Protein AF-C5CB05-F1 (afdb_monomer_lite)

Organism: Micrococcus luteus (strain ATCC 4698 / DSM 20030 / JCM 1464 / CCM 169 / CCUG 5858 / IAM 1056 / NBRC 3333 / NCIMB 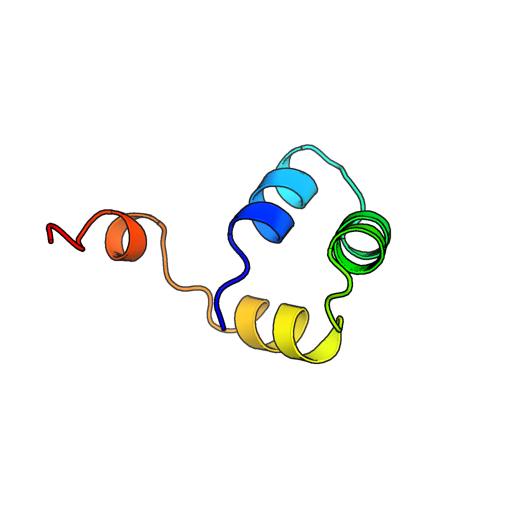9278 / NCTC 2665 / VKM Ac-2230) (NCBI:txid465515)

Sequence (48 aa):
MKYPLVRELAAVGIPVTVTCRVLKLTRQPYYRWLATPVTDAELELSPA

Secondary structure (DSSP, 8-state):
---HHHHHHHHTT--HHHHHHHTT--HHHHHHHHHSPPPTHHHHT---

Structure (mmCIF, N/CA/C/O backbone):
data_AF-C5CB05-F1
#
_entry.id   AF-C5CB05-F1
#
loop_
_atom_site.group_PDB
_atom_site.id
_atom_site.type_symbol
_atom_site.label_atom_id
_atom_site.label_alt_id
_atom_site.label_comp_id
_atom_site.label_asym_id
_atom_site.label_entity_id
_atom_site.label_seq_id
_atom_site.pdbx_PDB_ins_code
_atom_site.Cartn_x
_atom_site.Cartn_y
_atom_site.Cartn_z
_atom_site.occupancy
_atom_site.B_iso_or_equiv
_atom_site.auth_seq_id
_atom_site.auth_comp_id
_atom_site.auth_asym_id
_atom_site.auth_atom_id
_atom_site.pdbx_PDB_model_num
ATOM 1 N N . MET A 1 1 ? -3.655 -1.393 10.864 1.00 67.12 1 MET A N 1
ATOM 2 C CA . MET A 1 1 ? -2.731 -0.561 10.055 1.00 67.12 1 MET A CA 1
ATOM 3 C C . MET A 1 1 ? -3.363 -0.335 8.689 1.00 67.12 1 MET A C 1
ATOM 5 O O . MET A 1 1 ? -3.951 -1.278 8.176 1.00 67.12 1 MET A O 1
ATOM 9 N N . LYS A 1 2 ? -3.293 0.885 8.142 1.00 76.88 2 LYS A N 1
ATOM 10 C CA . LYS A 1 2 ? -3.805 1.250 6.806 1.00 76.88 2 LYS A CA 1
ATOM 11 C C . LYS A 1 2 ? -2.615 1.522 5.872 1.00 76.88 2 LYS A C 1
ATOM 13 O O . LYS A 1 2 ? -1.610 2.056 6.336 1.00 76.88 2 LYS A O 1
ATOM 18 N N . TYR A 1 3 ? -2.725 1.171 4.588 1.00 86.81 3 TYR A N 1
ATOM 19 C CA . TYR A 1 3 ? -1.649 1.333 3.593 1.00 86.81 3 TYR A CA 1
ATOM 20 C C . TYR A 1 3 ? -2.088 2.101 2.324 1.00 86.81 3 TYR A C 1
ATOM 22 O O . TYR A 1 3 ? -1.850 1.611 1.217 1.00 86.81 3 TYR A O 1
ATOM 30 N N . PRO A 1 4 ? -2.717 3.290 2.449 1.00 84.81 4 PRO A N 1
ATOM 31 C CA . PRO A 1 4 ? -3.285 4.024 1.310 1.00 84.81 4 PRO A CA 1
ATOM 32 C C . PRO A 1 4 ? -2.218 4.385 0.269 1.00 84.81 4 PRO A C 1
ATOM 34 O O . PRO A 1 4 ? -2.338 3.997 -0.889 1.00 84.81 4 PRO A O 1
ATOM 37 N N . LEU A 1 5 ? -1.089 4.941 0.716 1.00 88.00 5 LEU A N 1
ATOM 38 C CA . LEU A 1 5 ? 0.038 5.303 -0.145 1.00 88.00 5 LEU A CA 1
ATOM 39 C C . LEU A 1 5 ? 0.611 4.107 -0.927 1.00 88.00 5 LEU A C 1
ATOM 41 O O . LEU A 1 5 ? 0.937 4.218 -2.102 1.00 88.00 5 LEU A O 1
ATOM 45 N N . VAL A 1 6 ? 0.722 2.931 -0.299 1.00 89.56 6 VAL A N 1
ATOM 46 C CA . VAL A 1 6 ? 1.235 1.729 -0.984 1.00 89.56 6 VAL A CA 1
ATOM 47 C C . VAL A 1 6 ? 0.256 1.263 -2.068 1.00 89.56 6 VAL A C 1
ATOM 49 O O . VAL A 1 6 ? 0.682 0.751 -3.100 1.00 89.56 6 VAL A O 1
ATOM 52 N N . ARG A 1 7 ? -1.052 1.445 -1.851 1.00 86.69 7 ARG A N 1
ATOM 53 C CA . ARG A 1 7 ? -2.101 1.102 -2.819 1.00 86.69 7 ARG A CA 1
ATOM 54 C C . ARG A 1 7 ? -2.149 2.092 -3.986 1.00 86.69 7 ARG A C 1
ATOM 56 O O . ARG A 1 7 ? -2.242 1.654 -5.125 1.00 86.69 7 ARG A O 1
ATOM 63 N N . GLU A 1 8 ? -2.034 3.389 -3.719 1.00 89.12 8 GLU A N 1
ATOM 64 C CA . GLU A 1 8 ? -1.985 4.436 -4.751 1.00 89.12 8 GLU A CA 1
ATOM 65 C C . GLU A 1 8 ? -0.771 4.270 -5.669 1.00 89.12 8 GLU A C 1
ATOM 67 O O . GLU A 1 8 ? -0.902 4.281 -6.891 1.00 89.12 8 GLU A O 1
ATOM 72 N N . LEU A 1 9 ? 0.406 4.022 -5.090 1.00 91.50 9 LEU A N 1
ATOM 73 C CA . LEU A 1 9 ? 1.630 3.800 -5.859 1.00 91.50 9 LEU A CA 1
ATOM 74 C C . LEU A 1 9 ? 1.542 2.510 -6.693 1.00 91.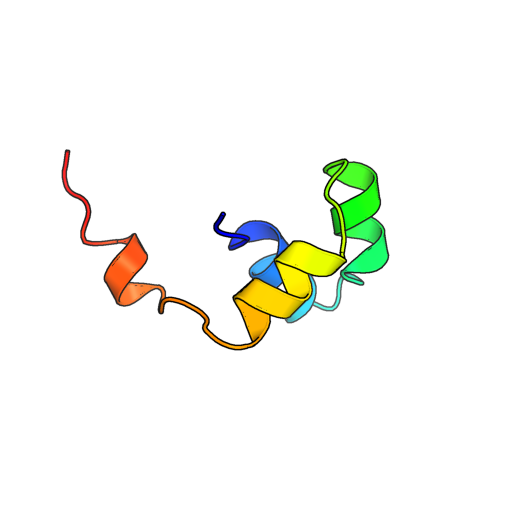50 9 LEU A C 1
ATOM 76 O O . LEU A 1 9 ? 1.964 2.490 -7.848 1.00 91.50 9 LEU A O 1
ATOM 80 N N . ALA A 1 10 ? 0.923 1.456 -6.156 1.00 90.56 10 ALA A N 1
ATOM 81 C CA . ALA A 1 10 ? 0.644 0.241 -6.920 1.00 90.56 10 ALA A CA 1
ATOM 82 C C . ALA A 1 10 ? -0.331 0.479 -8.087 1.00 90.56 10 ALA A C 1
ATOM 84 O O . ALA A 1 10 ? -0.141 -0.103 -9.154 1.00 90.56 10 ALA A O 1
ATOM 85 N N . ALA A 1 11 ? -1.329 1.354 -7.921 1.00 90.44 11 ALA A N 1
ATOM 86 C CA . ALA A 1 11 ? -2.284 1.698 -8.977 1.00 90.44 11 ALA A CA 1
ATOM 87 C C . ALA A 1 11 ? -1.625 2.419 -10.166 1.00 90.44 11 ALA A C 1
ATOM 89 O O . ALA A 1 11 ? -2.045 2.227 -11.304 1.00 90.44 11 ALA A O 1
ATOM 90 N N . VAL A 1 12 ? -0.556 3.186 -9.925 1.00 94.62 12 VAL A N 1
ATOM 91 C CA . VAL A 1 12 ? 0.253 3.829 -10.980 1.00 94.62 12 VAL A CA 1
ATOM 92 C C . VAL A 1 12 ? 1.411 2.951 -11.482 1.00 94.62 12 VAL A C 1
ATOM 94 O O . VAL A 1 12 ? 2.274 3.422 -12.220 1.00 94.62 12 VAL A O 1
ATOM 97 N N . GLY A 1 13 ? 1.444 1.667 -11.104 1.00 93.00 13 GLY A N 1
ATOM 98 C CA . GLY A 1 13 ? 2.406 0.686 -11.615 1.00 93.00 13 GLY A CA 1
ATOM 99 C C . GLY A 1 13 ? 3.717 0.579 -10.832 1.00 93.00 13 GLY A C 1
ATOM 100 O O . GLY A 1 13 ? 4.632 -0.122 -11.268 1.00 93.00 13 GLY A O 1
ATOM 101 N N . ILE A 1 14 ? 3.837 1.226 -9.669 1.00 93.38 14 ILE A N 1
ATOM 102 C CA . ILE A 1 14 ? 5.023 1.083 -8.816 1.00 93.38 14 ILE A CA 1
ATOM 103 C C . ILE A 1 14 ? 4.935 -0.244 -8.050 1.00 93.38 14 ILE A C 1
ATOM 105 O O . ILE A 1 14 ? 3.953 -0.489 -7.344 1.00 93.38 14 ILE A O 1
ATOM 109 N N . PRO A 1 15 ? 5.964 -1.110 -8.112 1.00 92.44 15 PRO A N 1
ATOM 110 C CA . PRO A 1 15 ? 5.935 -2.371 -7.390 1.00 92.44 15 PRO A CA 1
ATOM 111 C C . PRO A 1 15 ? 5.828 -2.163 -5.876 1.00 92.44 15 PRO A C 1
ATOM 113 O O . PRO A 1 15 ? 6.681 -1.516 -5.263 1.00 92.44 15 PRO A O 1
ATOM 116 N N . VAL A 1 16 ? 4.849 -2.828 -5.254 1.00 89.62 16 VAL A N 1
ATOM 117 C CA . VAL A 1 16 ? 4.630 -2.839 -3.793 1.00 89.62 16 VAL A CA 1
ATOM 118 C C . VAL A 1 16 ? 5.920 -3.150 -3.025 1.00 89.62 16 VAL A C 1
ATOM 120 O O . VAL A 1 16 ? 6.174 -2.613 -1.947 1.00 89.62 16 VAL A O 1
ATOM 123 N N . THR A 1 17 ? 6.775 -4.008 -3.583 1.00 92.81 17 THR A N 1
ATOM 124 C CA . THR A 1 17 ? 8.058 -4.406 -2.993 1.00 92.81 17 THR A CA 1
ATOM 125 C C . THR A 1 17 ? 9.045 -3.250 -2.851 1.00 92.81 17 THR A C 1
ATOM 127 O O . THR A 1 17 ? 9.781 -3.222 -1.861 1.00 92.81 17 THR A O 1
ATOM 130 N N . VAL A 1 18 ? 9.047 -2.308 -3.797 1.00 93.12 18 VAL A N 1
ATOM 131 C CA . VAL A 1 18 ? 9.884 -1.103 -3.775 1.00 93.12 18 VAL A CA 1
ATOM 132 C C . VAL A 1 18 ? 9.357 -0.149 -2.712 1.00 93.12 18 VAL A C 1
ATOM 134 O O . VAL A 1 18 ? 10.104 0.243 -1.816 1.00 93.12 18 VAL A O 1
ATOM 137 N N . THR A 1 19 ? 8.056 0.135 -2.723 1.00 92.44 19 THR A N 1
ATOM 138 C CA . THR A 1 19 ? 7.413 1.007 -1.730 1.00 92.44 19 THR A CA 1
ATOM 139 C C . THR A 1 19 ? 7.533 0.480 -0.307 1.00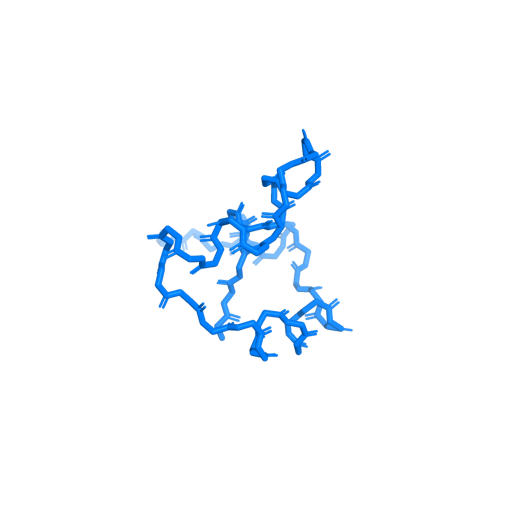 92.44 19 THR A C 1
ATOM 141 O O . THR A 1 19 ? 7.911 1.232 0.586 1.00 92.44 19 THR A O 1
ATOM 144 N N . CYS A 1 20 ? 7.305 -0.816 -0.071 1.00 92.06 20 CYS A N 1
ATOM 145 C CA . CYS A 1 20 ? 7.475 -1.405 1.257 1.00 92.06 20 CYS A CA 1
ATOM 146 C C . CYS A 1 20 ? 8.929 -1.313 1.742 1.00 92.06 20 CYS A C 1
ATOM 148 O O . CYS A 1 20 ? 9.156 -1.114 2.931 1.00 92.06 20 CYS A O 1
ATOM 150 N N . ARG A 1 21 ? 9.918 -1.418 0.844 1.00 92.25 21 ARG A N 1
ATOM 151 C CA . ARG A 1 21 ? 11.335 -1.269 1.205 1.00 92.25 21 ARG A CA 1
ATOM 152 C C . ARG A 1 21 ? 11.674 0.179 1.573 1.00 92.25 21 ARG A C 1
ATOM 154 O O . ARG A 1 21 ? 12.314 0.389 2.598 1.00 92.25 21 ARG A O 1
ATOM 161 N N . VAL A 1 22 ? 11.222 1.152 0.780 1.00 93.12 22 VAL A N 1
ATOM 162 C CA . VAL A 1 22 ? 11.443 2.590 1.032 1.00 93.12 22 VAL A CA 1
ATOM 163 C C . VAL A 1 22 ? 10.773 3.028 2.335 1.00 93.12 22 VAL A C 1
ATOM 165 O O . VAL A 1 22 ? 11.397 3.680 3.166 1.00 93.12 22 VAL A O 1
ATOM 168 N N . LEU A 1 23 ? 9.529 2.600 2.550 1.00 90.12 23 LEU A N 1
ATOM 169 C CA . LEU A 1 23 ? 8.739 2.944 3.734 1.00 90.12 23 LEU A CA 1
ATOM 170 C C . LEU A 1 23 ? 9.060 2.068 4.958 1.00 90.12 23 LEU A C 1
ATOM 172 O O . LEU A 1 23 ? 8.436 2.235 6.002 1.00 90.12 23 LEU A O 1
ATOM 176 N N . LYS A 1 24 ? 10.010 1.125 4.847 1.00 90.19 24 LYS A N 1
ATOM 177 C CA . LYS A 1 24 ? 10.376 0.157 5.901 1.00 90.19 24 LYS A CA 1
ATOM 178 C C . LYS A 1 24 ? 9.169 -0.613 6.465 1.00 90.19 24 LYS A C 1
ATOM 180 O O . LYS A 1 24 ? 9.107 -0.926 7.651 1.00 90.19 24 LYS A O 1
ATOM 185 N N . LEU A 1 25 ? 8.210 -0.940 5.599 1.00 87.81 25 LEU A N 1
ATOM 186 C CA . LEU A 1 25 ? 7.000 -1.686 5.933 1.00 87.81 25 LEU A CA 1
ATOM 187 C C . LEU A 1 25 ? 7.173 -3.177 5.639 1.00 87.81 25 LEU A C 1
ATOM 189 O O . LEU A 1 25 ? 7.789 -3.582 4.650 1.00 87.81 25 LEU A O 1
ATOM 193 N N . THR A 1 26 ? 6.558 -4.015 6.466 1.00 88.00 26 THR A N 1
ATOM 194 C CA . THR A 1 26 ? 6.477 -5.455 6.216 1.00 88.00 26 THR A CA 1
ATOM 195 C C . THR A 1 26 ? 5.357 -5.765 5.216 1.00 88.00 26 THR A C 1
ATOM 197 O O . THR A 1 26 ? 4.275 -5.183 5.255 1.00 88.00 26 THR A O 1
ATOM 200 N N . ARG A 1 27 ? 5.599 -6.715 4.300 1.00 86.00 27 ARG A N 1
ATOM 201 C CA . ARG A 1 27 ? 4.618 -7.099 3.261 1.00 86.00 27 ARG A CA 1
ATOM 202 C C . ARG A 1 27 ? 3.428 -7.881 3.818 1.00 86.00 27 ARG A C 1
ATOM 204 O O . ARG A 1 27 ? 2.332 -7.777 3.286 1.00 86.00 27 ARG A O 1
ATOM 211 N N . GLN A 1 28 ? 3.636 -8.663 4.880 1.00 88.38 28 GLN A N 1
ATOM 212 C CA . GLN A 1 28 ? 2.583 -9.482 5.495 1.00 88.38 28 GLN A CA 1
ATOM 213 C C . GLN A 1 28 ? 1.341 -8.673 5.898 1.00 88.38 28 GLN A C 1
ATOM 215 O O . GLN A 1 28 ? 0.246 -9.025 5.462 1.00 88.38 28 GLN A O 1
ATOM 220 N N . PRO A 1 29 ? 1.459 -7.600 6.698 1.00 85.94 29 PRO A N 1
ATOM 221 C CA . PRO A 1 29 ? 0.290 -6.831 7.096 1.00 85.94 29 PRO A CA 1
ATOM 222 C C . PRO A 1 29 ? -0.300 -6.019 5.938 1.00 85.94 29 PRO A C 1
ATOM 224 O O . PRO A 1 29 ? -1.511 -5.823 5.923 1.00 85.94 29 PRO A O 1
ATOM 227 N N . TYR A 1 30 ? 0.505 -5.631 4.938 1.00 84.50 30 TYR A N 1
ATOM 228 C CA . TYR A 1 30 ? -0.008 -5.035 3.700 1.00 84.50 30 TYR A CA 1
ATOM 229 C C . TYR A 1 30 ? -0.958 -5.986 2.968 1.00 84.50 30 TYR A C 1
ATOM 231 O O . TYR A 1 30 ? -2.096 -5.618 2.696 1.00 84.50 30 TYR A O 1
ATOM 239 N N . TYR A 1 31 ? -0.538 -7.228 2.717 1.00 85.25 31 TYR A N 1
ATOM 240 C CA . TYR A 1 31 ? -1.398 -8.210 2.053 1.00 85.25 31 TYR A CA 1
ATOM 241 C C . TYR A 1 31 ? -2.608 -8.616 2.904 1.00 85.25 31 TYR A C 1
ATOM 243 O O . TYR A 1 31 ? -3.678 -8.851 2.351 1.00 85.25 31 TYR A O 1
ATOM 251 N N . ARG A 1 32 ? -2.488 -8.644 4.241 1.00 87.12 32 ARG A N 1
ATOM 252 C CA . ARG A 1 32 ? -3.653 -8.847 5.124 1.00 87.12 32 ARG A CA 1
ATOM 253 C C . ARG A 1 32 ? -4.659 -7.702 5.028 1.00 87.12 32 ARG A C 1
ATOM 255 O O .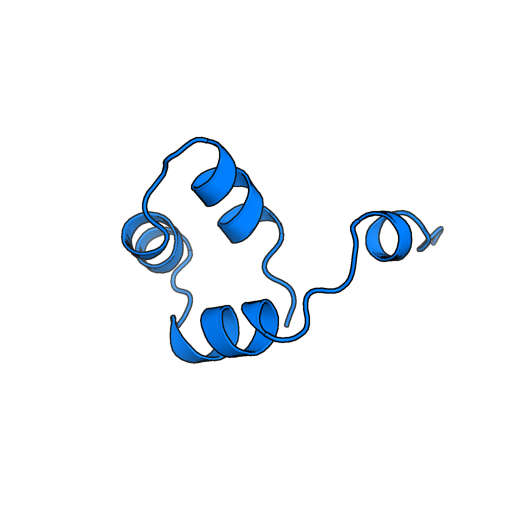 ARG A 1 32 ? -5.852 -7.960 4.996 1.00 87.12 32 ARG A O 1
ATOM 262 N N . TRP A 1 33 ? -4.187 -6.460 4.971 1.00 85.62 33 TRP A N 1
ATOM 263 C CA . TRP A 1 33 ? -5.047 -5.290 4.788 1.00 85.62 33 TRP A CA 1
ATOM 264 C C . TRP A 1 33 ? -5.667 -5.240 3.384 1.00 85.62 33 TRP A C 1
ATOM 266 O O . TRP A 1 33 ? -6.816 -4.840 3.243 1.00 85.62 33 TRP A O 1
ATOM 276 N N . LEU A 1 34 ? -4.948 -5.704 2.356 1.00 83.06 34 LEU A N 1
ATOM 277 C CA . LEU A 1 34 ? -5.458 -5.799 0.983 1.00 83.06 34 LEU A CA 1
ATOM 278 C C . LEU A 1 34 ? -6.670 -6.741 0.865 1.00 83.06 34 LEU A C 1
ATOM 280 O O . LEU A 1 34 ? -7.505 -6.541 -0.009 1.00 83.06 34 LEU A O 1
ATOM 284 N N . ALA A 1 35 ? -6.769 -7.759 1.727 1.00 84.69 35 ALA A N 1
ATOM 285 C CA . ALA A 1 35 ? -7.897 -8.693 1.746 1.00 84.69 35 ALA A CA 1
ATOM 286 C C . ALA A 1 35 ? -9.187 -8.075 2.318 1.00 84.69 35 ALA A C 1
ATOM 288 O O . ALA A 1 35 ? -10.280 -8.53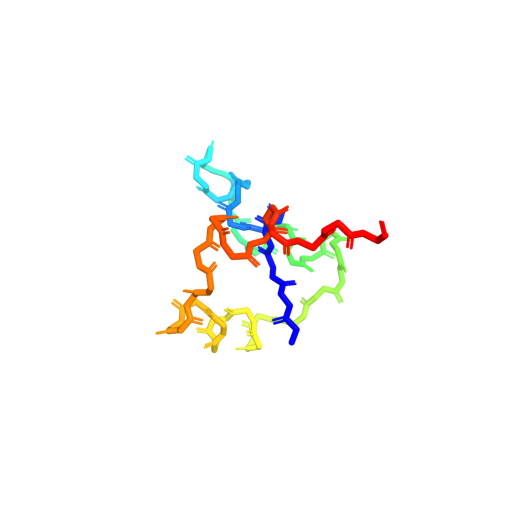4 1.999 1.00 84.69 35 ALA A O 1
ATOM 289 N N . THR A 1 36 ? -9.069 -7.033 3.143 1.00 80.88 36 THR A N 1
ATOM 290 C CA . THR A 1 36 ? -10.193 -6.279 3.721 1.00 80.88 36 THR A CA 1
ATOM 291 C C . THR A 1 36 ? -9.918 -4.771 3.650 1.00 80.88 36 THR A C 1
ATOM 293 O O . THR A 1 36 ? -9.712 -4.112 4.676 1.00 80.88 36 THR A O 1
ATOM 296 N N . PRO A 1 37 ? -9.871 -4.197 2.434 1.00 68.38 37 PRO A N 1
ATOM 297 C CA . PRO A 1 37 ? -9.528 -2.799 2.258 1.00 68.38 37 PRO A CA 1
ATOM 298 C C . PRO A 1 37 ? -10.703 -1.920 2.699 1.00 68.38 37 PRO A C 1
ATOM 300 O O . PRO A 1 37 ? -11.815 -2.051 2.198 1.00 68.38 37 PRO A O 1
ATOM 303 N N . VAL A 1 38 ? -10.443 -0.991 3.618 1.00 69.31 38 VAL A N 1
ATOM 304 C CA . VAL A 1 38 ? -11.382 0.096 3.933 1.00 69.31 38 VAL A CA 1
ATOM 305 C C . VAL A 1 38 ? -11.395 1.062 2.741 1.00 69.31 38 VAL A C 1
ATOM 307 O O . VAL A 1 38 ? -10.329 1.496 2.291 1.00 69.31 38 VAL A O 1
ATOM 310 N N . THR A 1 39 ? -12.576 1.344 2.190 1.00 65.50 39 THR A N 1
ATOM 311 C CA . THR A 1 39 ? -12.783 2.243 1.038 1.00 65.50 39 THR A CA 1
ATOM 312 C C . THR A 1 39 ? -12.406 3.690 1.362 1.00 65.50 39 THR A C 1
ATOM 314 O O . THR A 1 39 ? -12.579 4.121 2.498 1.00 65.50 39 THR A O 1
ATOM 317 N N . ASP A 1 40 ? -11.935 4.459 0.369 1.00 61.88 40 ASP A N 1
ATOM 318 C CA . ASP A 1 40 ? -11.574 5.885 0.528 1.00 61.88 40 ASP A CA 1
ATOM 319 C C . ASP A 1 40 ? -12.688 6.737 1.139 1.00 61.88 40 ASP A C 1
ATOM 321 O O . ASP A 1 40 ? -12.412 7.622 1.942 1.00 61.88 40 ASP A O 1
ATOM 325 N N . ALA A 1 41 ? -13.950 6.410 0.850 1.00 61.25 41 ALA A N 1
ATOM 326 C CA . ALA A 1 41 ? -15.109 7.085 1.433 1.00 61.25 41 ALA A CA 1
ATOM 327 C C . ALA A 1 41 ? -15.167 6.987 2.972 1.00 61.25 41 ALA A C 1
ATOM 329 O O . ALA A 1 41 ? -15.712 7.861 3.632 1.00 61.25 41 ALA A O 1
ATOM 330 N N . GLU A 1 42 ? -14.571 5.949 3.559 1.00 60.25 42 GLU A N 1
ATOM 331 C CA . GLU A 1 42 ? -14.453 5.772 5.011 1.00 60.25 42 GLU A CA 1
ATOM 332 C C . GLU A 1 42 ? -13.100 6.289 5.550 1.00 60.25 42 GLU A C 1
ATOM 334 O O . GLU A 1 42 ? -12.835 6.268 6.753 1.00 60.25 42 GLU A O 1
ATOM 339 N N . LEU A 1 43 ? -12.226 6.780 4.661 1.00 59.34 43 LEU A N 1
ATOM 340 C CA . LEU A 1 43 ? -11.006 7.520 4.996 1.00 59.34 43 LEU A CA 1
ATOM 341 C C . LEU A 1 43 ? -11.255 9.033 5.069 1.00 59.34 43 LEU A C 1
ATOM 343 O O . LEU A 1 43 ? -10.712 9.667 5.970 1.00 59.34 43 LEU A O 1
ATOM 347 N N . GLU A 1 44 ? -12.076 9.597 4.176 1.00 61.41 44 GLU A N 1
ATOM 348 C CA . GLU A 1 44 ? -12.422 11.032 4.179 1.00 61.41 44 GLU A CA 1
ATOM 349 C C . GLU A 1 44 ? -13.368 11.430 5.324 1.00 61.41 44 GLU A C 1
ATOM 351 O O . GLU A 1 44 ? -13.379 12.583 5.750 1.00 61.41 44 GLU A O 1
ATOM 356 N N . LEU A 1 45 ? -14.129 10.484 5.879 1.00 57.25 45 LEU A N 1
ATOM 357 C CA . LEU A 1 45 ? -15.176 10.753 6.873 1.00 57.25 45 LEU A CA 1
ATOM 358 C C . LEU A 1 45 ? -14.669 10.864 8.325 1.00 57.25 45 LEU A C 1
ATOM 360 O O . LEU A 1 45 ? -15.414 10.609 9.267 1.00 57.25 45 LEU A O 1
ATOM 364 N N . SER A 1 46 ? -13.417 11.281 8.527 1.00 50.03 46 SER A N 1
ATOM 365 C CA . SER A 1 46 ? -12.907 11.695 9.841 1.00 50.03 46 SER A CA 1
ATOM 366 C C . SER A 1 46 ? -12.687 13.212 9.869 1.00 50.03 46 SER A C 1
ATOM 368 O O . SER A 1 46 ? -11.534 13.646 9.797 1.00 50.03 46 SER A O 1
ATOM 370 N N . PRO A 1 47 ? -13.746 14.039 9.989 1.00 54.09 47 PRO A N 1
ATOM 371 C CA . PRO A 1 47 ? -13.564 15.407 10.440 1.00 54.09 47 PRO A CA 1
ATOM 372 C C . PRO A 1 47 ? -13.120 15.332 11.906 1.00 54.09 47 PRO A C 1
ATOM 374 O O . PRO A 1 47 ? -13.833 14.802 12.758 1.00 54.09 47 PRO A O 1
ATOM 377 N N . ALA A 1 48 ? -11.887 15.765 12.160 1.00 48.56 48 ALA A N 1
ATOM 378 C CA . ALA A 1 48 ? -11.468 16.160 13.498 1.00 48.56 48 ALA A CA 1
ATOM 379 C C 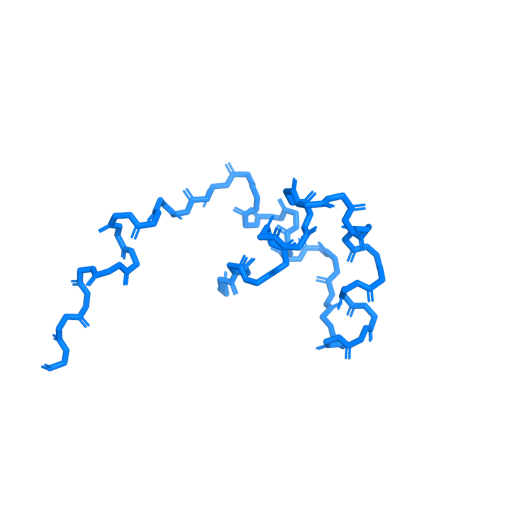. ALA A 1 48 ? -12.306 17.353 13.982 1.00 48.56 48 ALA A C 1
ATOM 381 O O . ALA A 1 48 ? -12.741 18.149 13.115 1.00 48.56 48 ALA A O 1
#

Radius of gyration: 11.44 Å; chains: 1; bounding box: 27×26×25 Å

Foldseek 3Di:
DADVVLVVCVVVPHDSVVVCVVVVHDVVVVVVCVVPPDDVVVVVPDDD

pLDDT: mean 80.94, std 13.4, range [48.56, 94.62]